Protein AF-A0A1G6RRC2-F1 (afdb_monomer_lite)

Sequence (75 aa):
MEQPPLSQRIRRLEKDLGAELFDRGGGQVTLTAAGHVLMREAPELLKRHQRLRSLVLRAAESDPANPPRPWSSLY

InterPro domains:
  IPR000847 LysR, HTH, N-terminal domain [PF00126] (1-36)
  IPR000847 LysR, HTH, N-terminal domain [PR00039] (3-13)
  IPR000847 LysR, HTH, N-terminal domain [PR00039] (13-24)
  IPR000847 LysR, HTH, N-terminal domain [PS50931] (1-32)
  IPR036388 Winged helix-like DNA-binding domain superfamily [G3DSA:1.10.10.10] (1-61)
  IPR036390 Winged helix DNA-binding domain superfamily [SSF46785] (2-57)

Structure (mmCIF, N/CA/C/O backbone):
data_AF-A0A1G6RRC2-F1
#
_entry.id   AF-A0A1G6RRC2-F1
#
loop_
_atom_site.group_PDB
_atom_site.id
_atom_site.type_symbol
_atom_site.label_atom_id
_atom_site.label_alt_id
_atom_site.label_comp_id
_atom_site.label_asym_id
_atom_site.label_entity_id
_atom_site.label_seq_id
_atom_site.pdbx_PDB_ins_code
_atom_site.Cartn_x
_atom_site.Cartn_y
_atom_site.Cartn_z
_atom_site.occupancy
_atom_site.B_iso_or_equiv
_atom_site.auth_seq_id
_atom_site.auth_comp_id
_atom_site.auth_asym_id
_atom_site.auth_atom_id
_atom_site.pdbx_PDB_model_num
ATOM 1 N N . MET A 1 1 ? 4.970 23.037 -5.832 1.00 40.78 1 MET A N 1
ATOM 2 C CA . MET A 1 1 ? 4.222 21.782 -6.064 1.00 40.78 1 MET A CA 1
ATOM 3 C C . MET A 1 1 ? 3.850 21.228 -4.706 1.00 40.78 1 MET A C 1
ATOM 5 O O . MET A 1 1 ? 4.735 20.776 -3.991 1.00 40.78 1 MET A O 1
ATOM 9 N N . GLU A 1 2 ? 2.588 21.336 -4.313 1.00 69.62 2 GLU A N 1
ATOM 10 C CA . GLU A 1 2 ? 2.125 20.828 -3.021 1.00 69.62 2 GLU A CA 1
ATOM 11 C C . GLU A 1 2 ? 1.683 19.382 -3.217 1.00 69.62 2 GLU A C 1
ATOM 13 O O . GLU A 1 2 ? 0.798 19.092 -4.025 1.00 69.62 2 GLU A O 1
ATOM 18 N N . GLN A 1 3 ? 2.356 18.445 -2.547 1.00 68.38 3 GLN A N 1
ATOM 19 C CA . GLN A 1 3 ? 1.857 17.078 -2.522 1.00 68.38 3 GLN A CA 1
ATOM 20 C C . GLN A 1 3 ? 0.504 17.082 -1.807 1.00 68.38 3 GLN A C 1
ATOM 22 O O . GLN A 1 3 ? 0.389 17.704 -0.748 1.00 68.38 3 GLN A O 1
ATOM 27 N N . PRO A 1 4 ? -0.510 16.376 -2.338 1.00 77.81 4 PRO A N 1
ATOM 28 C CA . PRO A 1 4 ? -1.753 16.225 -1.613 1.00 77.81 4 PRO A CA 1
ATOM 29 C C . PRO A 1 4 ? -1.444 15.572 -0.261 1.00 77.81 4 PRO A C 1
ATOM 31 O O . PRO A 1 4 ? -0.610 14.655 -0.204 1.00 77.81 4 PRO A O 1
ATOM 34 N N . PRO A 1 5 ? -2.094 16.024 0.822 1.00 91.31 5 PRO A N 1
ATOM 35 C CA . PRO A 1 5 ? -1.836 15.495 2.148 1.00 91.31 5 PRO A CA 1
ATOM 36 C C . PRO A 1 5 ? -2.016 13.975 2.145 1.00 91.31 5 PRO A C 1
ATOM 38 O O . PRO A 1 5 ? -2.889 13.432 1.462 1.00 91.31 5 PRO A O 1
ATOM 41 N N . LEU A 1 6 ? -1.171 13.277 2.906 1.00 87.25 6 LEU A N 1
ATOM 42 C CA . LEU A 1 6 ? -1.122 11.812 2.954 1.00 87.25 6 LEU A CA 1
ATOM 43 C C . LEU A 1 6 ? -2.510 11.186 3.170 1.00 87.25 6 LEU A C 1
ATOM 45 O O . LEU A 1 6 ? -2.845 10.184 2.544 1.00 87.25 6 LEU A O 1
ATOM 49 N N . SER A 1 7 ? -3.349 11.828 3.982 1.00 90.38 7 SER A N 1
ATOM 50 C CA . SER A 1 7 ? -4.733 11.422 4.230 1.00 90.38 7 SER A CA 1
ATOM 51 C C . SER A 1 7 ? -5.594 11.370 2.962 1.00 90.38 7 SER A C 1
ATOM 53 O O . SER A 1 7 ? -6.360 10.426 2.791 1.00 90.38 7 SER A O 1
ATOM 55 N N . GLN A 1 8 ? -5.452 12.328 2.041 1.00 92.94 8 GLN A N 1
ATOM 56 C CA . GLN A 1 8 ? -6.177 12.320 0.766 1.00 92.94 8 GLN A CA 1
ATOM 57 C C . GLN A 1 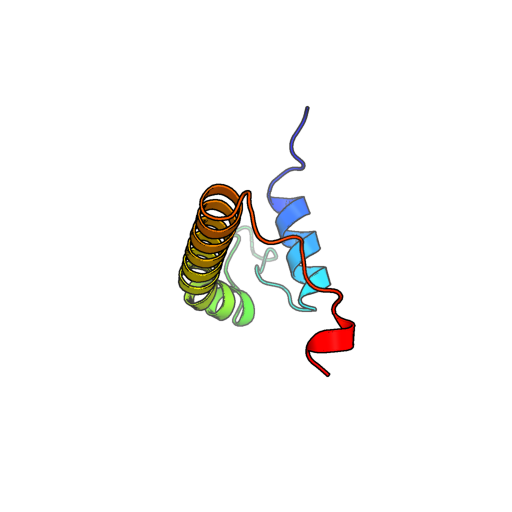8 ? -5.687 11.197 -0.152 1.00 92.94 8 GLN A C 1
ATOM 59 O O . GLN A 1 8 ? -6.492 10.534 -0.805 1.00 92.94 8 GLN A O 1
ATOM 64 N N . ARG A 1 9 ? -4.374 10.939 -0.171 1.00 94.50 9 ARG A N 1
ATOM 65 C CA . ARG A 1 9 ? -3.797 9.827 -0.945 1.00 94.50 9 ARG A CA 1
ATOM 66 C C . ARG A 1 9 ? -4.276 8.472 -0.426 1.00 94.50 9 ARG A C 1
ATOM 68 O O . ARG A 1 9 ? -4.627 7.615 -1.228 1.00 94.50 9 ARG A O 1
ATOM 75 N N . ILE A 1 10 ? -4.33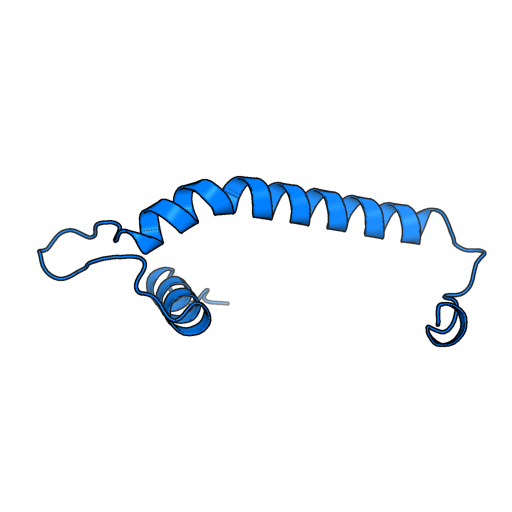4 8.307 0.895 1.00 94.50 10 ILE A N 1
ATOM 76 C CA . ILE A 1 10 ? -4.859 7.098 1.539 1.00 94.50 10 ILE A CA 1
ATOM 77 C C . ILE A 1 10 ? -6.345 6.919 1.218 1.00 94.50 10 ILE A C 1
ATOM 79 O O . ILE A 1 10 ? -6.727 5.838 0.798 1.00 94.50 10 ILE A O 1
ATOM 83 N N . ARG A 1 11 ? -7.169 7.971 1.312 1.00 94.81 11 ARG A N 1
ATOM 84 C CA . ARG A 1 11 ? -8.600 7.883 0.960 1.00 94.81 11 ARG A CA 1
ATOM 85 C C . ARG A 1 11 ? -8.836 7.485 -0.492 1.00 94.81 11 ARG A C 1
ATOM 87 O O . ARG A 1 11 ? -9.766 6.743 -0.790 1.00 94.81 11 ARG A O 1
ATOM 94 N N . ARG A 1 12 ? -7.998 7.974 -1.409 1.00 96.25 12 ARG A N 1
ATOM 95 C CA . ARG A 1 12 ? -8.052 7.547 -2.811 1.00 96.25 12 ARG A CA 1
ATOM 96 C C . ARG A 1 12 ? -7.735 6.060 -2.944 1.00 96.25 12 ARG A C 1
ATOM 98 O O . ARG A 1 12 ? -8.475 5.358 -3.615 1.00 96.25 12 ARG A O 1
ATOM 105 N N . LEU A 1 13 ? -6.692 5.587 -2.263 1.00 96.25 13 LEU A N 1
ATOM 106 C CA . LEU A 1 13 ? -6.348 4.168 -2.243 1.00 96.25 13 LEU A CA 1
ATOM 107 C C . LEU A 1 13 ? -7.479 3.313 -1.653 1.00 96.25 13 LEU A C 1
ATOM 109 O O . LEU A 1 13 ? -7.819 2.289 -2.227 1.00 96.25 13 LEU A O 1
ATOM 113 N N . GLU A 1 14 ? -8.089 3.746 -0.549 1.00 97.44 14 GLU A N 1
ATOM 114 C CA . GLU A 1 14 ? -9.251 3.079 0.059 1.00 97.44 14 GLU A CA 1
ATOM 115 C C . GLU A 1 14 ? -10.412 2.957 -0.939 1.00 97.44 14 GLU A C 1
ATOM 117 O O . GLU A 1 14 ? -11.017 1.893 -1.060 1.00 97.44 14 GLU A O 1
ATOM 122 N N . LYS A 1 15 ? -10.679 4.017 -1.715 1.00 97.75 15 LYS A N 1
ATOM 123 C CA . LYS A 1 15 ? -11.689 4.002 -2.782 1.00 97.75 15 LYS A CA 1
ATOM 124 C C . LYS A 1 15 ? -11.327 3.037 -3.912 1.00 97.75 15 LYS A C 1
ATOM 126 O O . LYS A 1 15 ? -12.192 2.288 -4.350 1.00 97.75 15 LYS A O 1
ATOM 131 N N . ASP A 1 16 ? -10.078 3.053 -4.369 1.00 97.56 16 ASP A N 1
ATOM 132 C CA . ASP A 1 16 ? -9.608 2.191 -5.460 1.00 97.56 16 ASP A CA 1
ATOM 133 C C . ASP A 1 16 ? -9.619 0.703 -5.050 1.00 97.56 16 ASP A C 1
ATOM 135 O O . ASP A 1 16 ? -9.887 -0.165 -5.877 1.00 97.56 16 ASP A O 1
ATOM 139 N N . LEU A 1 17 ? -9.375 0.408 -3.768 1.00 96.44 17 LEU A N 1
ATOM 140 C CA . LEU A 1 17 ? -9.437 -0.942 -3.196 1.00 96.44 17 LEU A CA 1
ATOM 141 C C 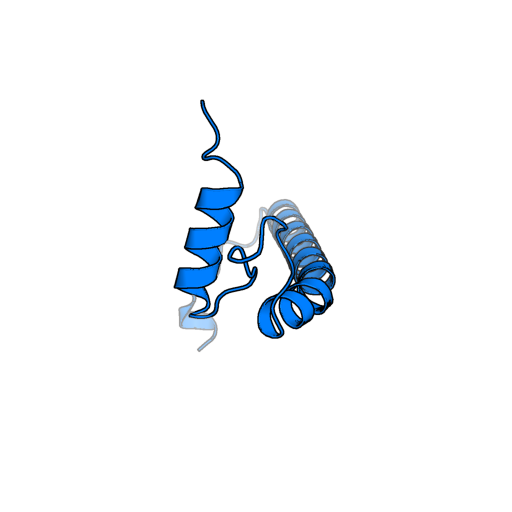. LEU A 1 17 ? -10.852 -1.367 -2.770 1.00 96.44 17 LEU A C 1
ATOM 143 O O . LEU A 1 17 ? -11.075 -2.550 -2.520 1.00 96.44 17 LEU A O 1
ATOM 147 N N . GLY A 1 18 ? -11.795 -0.428 -2.653 1.00 97.88 18 GLY A N 1
ATOM 148 C CA . GLY A 1 18 ? -13.147 -0.689 -2.152 1.00 97.88 18 GLY A CA 1
ATOM 149 C C . GLY A 1 18 ? -13.208 -1.056 -0.663 1.00 97.88 18 GLY A C 1
ATOM 150 O O . GLY A 1 18 ? -14.172 -1.691 -0.239 1.00 97.88 18 GLY A O 1
ATOM 151 N N . ALA A 1 19 ? -12.194 -0.688 0.127 1.00 97.81 19 ALA A N 1
ATOM 152 C CA . ALA A 1 19 ? -12.097 -1.021 1.548 1.00 97.81 19 ALA A CA 1
ATOM 153 C C . ALA A 1 19 ? -11.432 0.103 2.354 1.00 97.81 19 ALA A C 1
ATOM 155 O O . ALA A 1 19 ? -10.416 0.663 1.941 1.00 97.81 19 ALA A O 1
ATOM 156 N N . GLU A 1 20 ? -11.969 0.397 3.539 1.00 97.56 20 GLU A N 1
ATOM 157 C CA . GLU A 1 20 ? -11.319 1.300 4.491 1.00 97.56 20 GLU A CA 1
ATOM 158 C C . GLU A 1 20 ? -10.095 0.621 5.107 1.00 97.56 20 GLU A C 1
ATOM 160 O O . GLU A 1 20 ? -10.173 -0.510 5.587 1.00 97.56 20 GLU A O 1
ATOM 165 N N . LEU A 1 21 ? -8.958 1.311 5.112 1.00 97.81 21 LEU A N 1
ATOM 166 C CA . LEU A 1 21 ? -7.691 0.821 5.655 1.00 97.81 21 LEU A CA 1
ATOM 167 C C . LEU A 1 21 ? -7.470 1.323 7.081 1.00 97.81 21 LEU A C 1
ATOM 169 O O . LEU A 1 21 ? -6.782 0.665 7.862 1.00 97.81 21 LEU A O 1
ATOM 173 N N . PHE A 1 22 ? -8.066 2.469 7.422 1.00 97.06 22 PHE A N 1
ATOM 174 C CA . PHE A 1 22 ? -7.971 3.063 8.748 1.00 97.06 22 PHE A CA 1
ATOM 175 C C . PHE A 1 22 ? -9.339 3.383 9.349 1.00 97.06 22 PHE A C 1
ATOM 177 O O . PHE A 1 22 ? -10.165 4.024 8.700 1.00 97.06 22 PHE A O 1
ATOM 184 N N . ASP A 1 23 ? -9.516 3.043 10.622 1.00 94.81 23 ASP A N 1
ATOM 185 C CA . ASP A 1 23 ? -10.595 3.562 11.458 1.00 94.81 23 ASP A CA 1
ATOM 186 C C . ASP A 1 23 ? -10.148 4.891 12.091 1.00 94.81 23 ASP A C 1
AT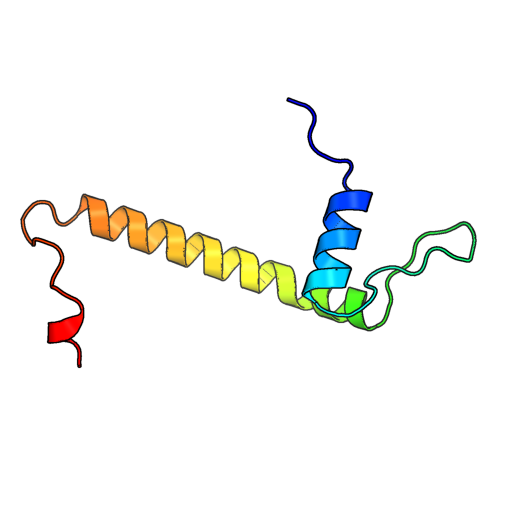OM 188 O O . ASP A 1 23 ? -8.998 5.060 12.505 1.00 94.81 23 ASP A O 1
ATOM 192 N N . ARG A 1 24 ? -11.048 5.876 12.080 1.00 92.00 24 ARG A N 1
ATOM 193 C CA . ARG A 1 24 ? -10.799 7.268 12.482 1.00 92.00 24 ARG A CA 1
ATOM 194 C C . ARG A 1 24 ? -11.850 7.791 13.470 1.00 92.00 24 ARG A C 1
ATOM 196 O O . ARG A 1 24 ? -11.866 8.989 13.737 1.00 92.00 24 ARG A O 1
ATOM 203 N N . GLY A 1 25 ? -12.732 6.933 13.992 1.00 85.50 25 GLY A N 1
ATOM 204 C CA . GLY A 1 25 ? -13.871 7.350 14.821 1.00 85.50 25 GLY A CA 1
ATOM 205 C C . GLY A 1 25 ? -13.539 7.695 16.280 1.00 85.50 25 GLY A C 1
ATOM 206 O O . GLY A 1 25 ? -14.266 8.463 16.902 1.00 85.50 25 GLY A O 1
ATOM 207 N N . GLY A 1 26 ? -12.447 7.160 16.836 1.00 78.00 26 GLY A N 1
ATOM 208 C CA . GLY A 1 26 ? -12.186 7.159 18.286 1.00 78.00 26 GLY A CA 1
ATOM 209 C C . GLY A 1 26 ? -11.149 8.163 18.801 1.00 78.00 26 GLY A C 1
ATOM 210 O O . GLY A 1 26 ? -10.564 7.934 19.853 1.00 78.00 26 GLY A O 1
ATOM 211 N N . GLY A 1 27 ? -10.834 9.224 18.052 1.00 86.38 27 GLY A N 1
ATOM 212 C CA . GLY A 1 27 ? -9.776 10.189 18.411 1.00 86.38 27 GLY A CA 1
ATOM 213 C C . GLY A 1 27 ? -8.344 9.701 18.145 1.00 86.38 27 GLY A C 1
ATOM 214 O O . GLY A 1 27 ? -7.437 10.519 18.004 1.00 86.38 27 GLY A O 1
ATOM 215 N N . GLN A 1 28 ? -8.148 8.391 17.971 1.00 91.25 28 GLN A N 1
ATOM 216 C CA . GLN A 1 28 ? -6.924 7.789 17.449 1.00 91.25 28 GLN A CA 1
ATOM 217 C C . GLN A 1 28 ? -7.201 7.089 16.116 1.00 91.25 28 GLN A C 1
ATOM 219 O O . GLN A 1 28 ? -8.247 6.475 15.923 1.00 91.25 28 GLN A O 1
ATOM 224 N N . VAL A 1 29 ? -6.236 7.180 15.201 1.00 93.94 29 VAL A N 1
ATOM 225 C CA . VAL A 1 29 ? -6.262 6.470 13.920 1.00 93.94 29 VAL A CA 1
ATOM 226 C C . VAL A 1 29 ? -5.680 5.069 14.110 1.00 93.94 29 VAL A C 1
ATOM 228 O O . VAL A 1 29 ? -4.552 4.929 14.585 1.00 93.94 29 VAL A O 1
ATOM 231 N N . THR A 1 30 ? -6.429 4.038 13.727 1.00 96.06 30 THR A N 1
ATOM 232 C CA . THR A 1 30 ? -6.029 2.624 13.844 1.00 96.06 30 THR A CA 1
ATOM 233 C C . THR A 1 30 ? -6.220 1.897 12.514 1.00 96.06 30 THR A C 1
ATOM 235 O O . THR A 1 30 ? -6.918 2.387 11.631 1.00 96.06 30 THR A O 1
ATOM 238 N N . LEU A 1 31 ? -5.564 0.748 12.324 1.00 97.12 31 LEU A N 1
ATOM 239 C CA . LEU A 1 31 ? -5.746 -0.070 11.120 1.00 97.12 31 LEU A CA 1
ATOM 240 C C . LEU A 1 31 ? -7.014 -0.920 11.228 1.00 97.12 31 LEU A C 1
ATOM 242 O O . LEU A 1 31 ? -7.257 -1.563 12.249 1.00 97.12 31 LEU A O 1
ATOM 246 N N . THR A 1 32 ? -7.772 -1.005 10.140 1.00 97.62 32 THR A N 1
ATOM 247 C CA . THR A 1 32 ? -8.841 -2.003 9.983 1.00 97.62 32 THR A CA 1
ATOM 248 C C . THR A 1 32 ? -8.244 -3.378 9.659 1.00 97.62 32 THR A C 1
ATOM 250 O O . THR A 1 32 ? -7.042 -3.509 9.412 1.00 97.62 32 THR A O 1
ATOM 253 N N . ALA A 1 33 ? -9.066 -4.428 9.572 1.00 97.94 33 ALA A N 1
ATOM 254 C CA . ALA A 1 33 ? -8.614 -5.731 9.072 1.00 97.94 33 ALA A CA 1
ATOM 255 C C . ALA A 1 33 ? -7.977 -5.637 7.666 1.00 97.94 33 ALA A C 1
ATOM 257 O O . ALA A 1 33 ? -6.915 -6.214 7.430 1.00 97.94 33 ALA A O 1
ATOM 258 N N . ALA A 1 34 ? -8.569 -4.853 6.756 1.00 98.00 34 ALA A N 1
ATOM 259 C CA . ALA A 1 34 ? -8.011 -4.611 5.424 1.00 98.00 34 ALA A CA 1
ATOM 260 C C . ALA A 1 34 ? -6.680 -3.842 5.491 1.00 98.00 34 ALA A C 1
ATOM 262 O O . ALA A 1 34 ? -5.735 -4.175 4.774 1.00 98.00 34 ALA A O 1
ATOM 263 N N . GLY A 1 35 ? -6.574 -2.869 6.403 1.00 98.12 35 GLY A N 1
ATOM 264 C CA . GLY A 1 35 ? -5.333 -2.147 6.682 1.00 98.12 35 GLY A CA 1
ATOM 265 C C . GLY A 1 35 ? -4.181 -3.066 7.092 1.00 98.12 35 GLY A C 1
ATOM 266 O O . GLY A 1 35 ? -3.074 -2.934 6.570 1.00 98.12 35 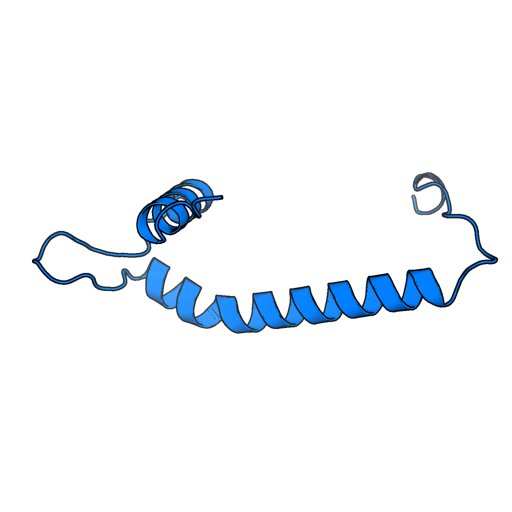GLY A O 1
ATOM 267 N N . HIS A 1 36 ? -4.442 -4.043 7.964 1.00 98.38 36 HIS A N 1
ATOM 268 C CA . HIS A 1 36 ? -3.441 -5.032 8.379 1.00 98.38 36 HIS A CA 1
ATOM 269 C C . HIS A 1 36 ? -2.987 -5.931 7.221 1.00 98.38 36 HIS A C 1
ATOM 271 O O . HIS A 1 36 ? -1.793 -6.207 7.091 1.00 98.38 36 HIS A O 1
ATOM 277 N N . VAL A 1 37 ? -3.913 -6.362 6.358 1.00 98.31 37 VAL A N 1
ATOM 278 C CA . VAL A 1 37 ? -3.564 -7.135 5.155 1.00 98.31 37 VAL A CA 1
ATOM 279 C C . VAL A 1 37 ? -2.667 -6.306 4.242 1.00 98.31 37 VAL A C 1
ATOM 281 O O . VAL A 1 37 ? -1.586 -6.760 3.875 1.00 98.31 37 VAL A O 1
ATOM 284 N N . LEU A 1 38 ? -3.054 -5.065 3.931 1.00 97.38 38 LEU A N 1
ATOM 285 C CA . LEU A 1 38 ? -2.245 -4.196 3.078 1.00 97.38 38 LEU A CA 1
ATOM 286 C C . LEU A 1 38 ? -0.853 -3.952 3.675 1.00 97.38 38 LEU A C 1
ATOM 288 O O . LEU A 1 38 ? 0.136 -4.025 2.951 1.00 97.38 38 LEU A O 1
ATOM 292 N N . MET A 1 39 ? -0.762 -3.699 4.983 1.00 97.38 39 MET A N 1
ATOM 293 C CA . MET A 1 39 ? 0.512 -3.491 5.676 1.00 97.38 39 MET A CA 1
ATOM 294 C C . MET A 1 39 ? 1.456 -4.690 5.515 1.00 97.38 39 MET A C 1
ATOM 296 O O . MET A 1 39 ? 2.658 -4.497 5.334 1.00 97.38 39 MET A O 1
ATOM 300 N N . ARG A 1 40 ? 0.922 -5.916 5.550 1.00 98.00 40 ARG A N 1
ATOM 301 C CA . ARG A 1 40 ? 1.709 -7.142 5.377 1.00 98.00 40 ARG A CA 1
ATOM 302 C C . ARG A 1 40 ? 2.154 -7.361 3.930 1.00 98.00 40 ARG A C 1
ATOM 304 O O . ARG A 1 40 ? 3.295 -7.751 3.706 1.00 98.00 40 ARG A O 1
ATOM 311 N N . GLU A 1 41 ? 1.280 -7.110 2.958 1.00 97.62 41 GLU A N 1
ATOM 312 C CA . GLU A 1 41 ? 1.535 -7.456 1.550 1.00 97.62 41 GLU A CA 1
ATOM 313 C C . GLU A 1 41 ? 2.267 -6.350 0.760 1.00 97.62 41 GLU A C 1
ATOM 315 O O . GLU A 1 41 ? 3.034 -6.632 -0.166 1.00 97.62 41 GLU A O 1
ATOM 320 N N . ALA A 1 42 ? 2.067 -5.075 1.117 1.00 96.81 42 ALA A N 1
ATOM 321 C CA . ALA A 1 42 ? 2.614 -3.937 0.375 1.00 96.81 42 ALA A CA 1
ATOM 322 C C . ALA A 1 42 ? 4.153 -3.934 0.242 1.00 96.81 42 ALA A C 1
ATOM 324 O O . ALA A 1 42 ? 4.632 -3.617 -0.852 1.00 96.81 42 ALA A O 1
ATOM 325 N N . PRO A 1 43 ? 4.957 -4.295 1.266 1.00 97.62 43 PRO A N 1
ATOM 326 C CA . PRO A 1 43 ? 6.416 -4.293 1.143 1.00 97.62 43 PRO A CA 1
ATOM 327 C C . PRO A 1 43 ? 6.934 -5.219 0.035 1.00 97.62 43 PRO A C 1
ATOM 329 O O . PRO A 1 43 ? 7.759 -4.810 -0.786 1.00 97.62 43 PRO A O 1
ATOM 332 N N . GLU A 1 44 ? 6.418 -6.448 -0.041 1.00 97.56 44 GLU A N 1
ATOM 333 C CA . GLU A 1 44 ? 6.834 -7.404 -1.071 1.00 97.56 44 GLU A CA 1
ATOM 334 C C . GLU A 1 44 ? 6.327 -7.001 -2.461 1.00 97.56 44 GLU A C 1
ATOM 336 O O . GLU A 1 44 ? 7.061 -7.137 -3.445 1.00 97.56 44 GLU A O 1
ATOM 341 N N . LEU A 1 45 ? 5.130 -6.413 -2.563 1.00 97.06 45 LEU A N 1
ATOM 342 C CA . LEU A 1 45 ? 4.642 -5.839 -3.820 1.00 97.06 45 LEU A CA 1
ATOM 343 C C . LEU 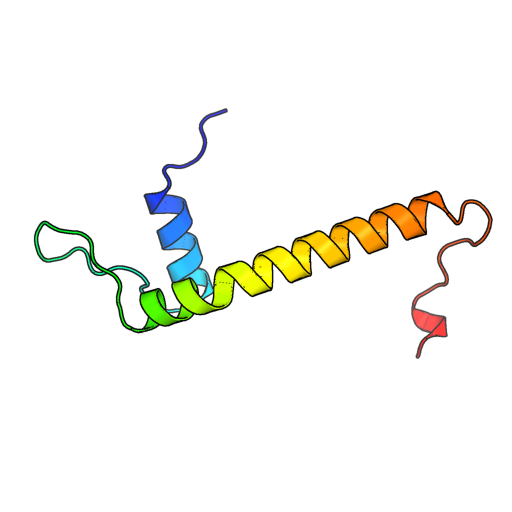A 1 45 ? 5.569 -4.725 -4.335 1.00 97.06 45 LEU A C 1
ATOM 345 O O . LEU A 1 45 ? 5.960 -4.735 -5.505 1.00 97.06 45 LEU A O 1
ATOM 349 N N . LEU A 1 46 ? 5.964 -3.790 -3.466 1.00 97.25 46 LEU A N 1
ATOM 350 C CA . LEU A 1 46 ? 6.860 -2.687 -3.823 1.00 97.25 46 LEU A CA 1
ATOM 351 C C . LEU A 1 46 ? 8.244 -3.190 -4.240 1.00 97.25 46 LEU A C 1
ATOM 353 O O . LEU A 1 46 ? 8.804 -2.714 -5.228 1.00 97.25 46 LEU A O 1
ATOM 357 N N . LYS A 1 47 ? 8.776 -4.198 -3.545 1.00 98.06 47 LYS A N 1
ATOM 358 C CA . LYS A 1 47 ? 10.050 -4.841 -3.891 1.00 98.06 47 LYS A CA 1
ATOM 359 C C . LYS A 1 47 ? 10.000 -5.510 -5.265 1.00 98.06 47 LYS A C 1
ATOM 361 O O . LYS A 1 47 ? 10.920 -5.345 -6.069 1.00 98.06 47 LYS A O 1
ATOM 366 N N . ARG A 1 48 ? 8.916 -6.233 -5.568 1.00 97.94 48 ARG A N 1
ATOM 367 C CA . ARG A 1 48 ? 8.693 -6.835 -6.894 1.00 97.94 48 ARG A CA 1
ATOM 368 C C . ARG A 1 48 ? 8.582 -5.768 -7.979 1.00 97.94 48 ARG A C 1
ATOM 370 O O . ARG A 1 48 ? 9.212 -5.910 -9.024 1.00 97.94 48 ARG A O 1
ATOM 377 N N . HIS A 1 49 ? 7.851 -4.687 -7.714 1.00 97.94 49 HIS A N 1
ATOM 378 C CA . HIS A 1 49 ? 7.723 -3.561 -8.637 1.00 97.94 49 HIS A CA 1
ATOM 379 C C . HIS A 1 49 ? 9.080 -2.905 -8.940 1.00 97.94 49 HIS A C 1
ATOM 381 O O . HIS A 1 49 ? 9.421 -2.698 -10.104 1.00 97.94 49 HIS A O 1
ATOM 387 N N . GLN A 1 50 ? 9.888 -2.635 -7.912 1.00 97.81 50 GLN A N 1
ATOM 388 C CA . GLN A 1 50 ? 11.229 -2.069 -8.078 1.00 97.81 50 GLN A CA 1
ATOM 389 C C . GLN A 1 50 ? 12.135 -2.996 -8.890 1.00 97.81 50 GLN A C 1
ATOM 391 O O . GLN A 1 50 ? 12.769 -2.547 -9.842 1.00 97.81 50 GLN A O 1
ATOM 396 N N . ARG A 1 51 ? 12.140 -4.299 -8.577 1.00 97.50 51 ARG A N 1
ATOM 397 C CA . ARG A 1 51 ? 12.897 -5.296 -9.345 1.00 97.50 51 ARG A CA 1
ATOM 398 C C . ARG A 1 51 ? 12.481 -5.299 -10.816 1.00 97.50 51 ARG A C 1
ATOM 400 O O . ARG A 1 51 ? 13.353 -5.267 -11.679 1.00 97.50 51 ARG A O 1
ATOM 407 N N . LEU A 1 52 ? 11.178 -5.326 -11.102 1.00 97.56 52 LEU A N 1
ATOM 408 C CA . LEU A 1 52 ? 10.662 -5.296 -12.471 1.00 97.56 52 LEU A CA 1
ATOM 409 C C . LEU A 1 52 ? 11.133 -4.040 -13.207 1.00 97.56 52 LEU A C 1
ATOM 411 O O . LEU A 1 52 ? 11.664 -4.139 -14.308 1.00 97.56 52 LEU A O 1
ATOM 415 N N . ARG A 1 53 ? 11.002 -2.870 -12.574 1.00 96.75 53 ARG A N 1
ATOM 416 C CA . ARG A 1 53 ? 11.456 -1.599 -13.144 1.00 96.75 53 ARG A CA 1
ATOM 417 C C . ARG A 1 53 ? 12.948 -1.635 -13.481 1.00 96.75 53 ARG A C 1
ATOM 419 O O . ARG A 1 53 ? 13.321 -1.258 -14.586 1.00 96.75 53 ARG A O 1
ATOM 426 N N . SER A 1 54 ? 13.792 -2.117 -12.568 1.00 95.88 54 SER A N 1
ATOM 427 C CA . SER A 1 54 ? 15.232 -2.243 -12.814 1.00 95.88 54 SER A CA 1
ATOM 428 C C . SER A 1 54 ? 15.548 -3.196 -13.966 1.00 95.88 54 SER A C 1
ATOM 430 O O . SER A 1 54 ? 16.417 -2.895 -14.777 1.00 95.88 54 SER A O 1
ATOM 432 N N . LEU A 1 55 ? 14.853 -4.332 -14.060 1.00 94.56 55 LEU A N 1
ATOM 433 C CA . LEU A 1 55 ? 15.050 -5.288 -15.151 1.00 94.56 55 LEU A CA 1
ATOM 434 C C . LEU A 1 55 ? 14.658 -4.696 -16.508 1.00 94.56 55 LEU A C 1
ATOM 436 O O . LEU A 1 55 ? 15.414 -4.837 -17.464 1.00 94.56 55 LEU A O 1
ATOM 440 N N . VAL A 1 56 ? 13.521 -3.998 -16.579 1.00 94.19 56 VAL A N 1
ATOM 441 C CA . VAL A 1 56 ? 13.045 -3.348 -17.810 1.00 94.19 56 VAL A CA 1
ATOM 442 C C . VAL A 1 56 ? 14.025 -2.279 -18.287 1.00 94.19 56 VAL A C 1
ATOM 444 O O . VAL A 1 56 ? 14.370 -2.263 -19.464 1.00 94.19 56 VAL A O 1
ATOM 447 N N . LEU A 1 57 ? 14.513 -1.421 -17.386 1.00 91.81 57 LEU A N 1
ATOM 448 C CA . LEU A 1 57 ? 15.482 -0.379 -17.746 1.00 91.81 57 LEU A CA 1
ATOM 449 C C . LEU A 1 57 ? 16.795 -0.984 -18.260 1.00 91.81 57 LEU A C 1
ATOM 451 O O . LEU A 1 57 ? 17.280 -0.589 -19.313 1.00 91.81 57 LEU A O 1
ATOM 455 N N . ARG A 1 58 ? 17.315 -2.015 -17.582 1.00 89.12 58 ARG A N 1
ATOM 456 C CA . ARG A 1 58 ? 18.531 -2.718 -18.020 1.00 89.12 58 ARG A CA 1
ATOM 457 C C . ARG A 1 58 ? 18.360 -3.400 -19.375 1.00 89.12 58 ARG A C 1
ATOM 459 O O . ARG A 1 58 ? 19.292 -3.396 -20.174 1.00 89.12 58 ARG A O 1
ATOM 466 N N . ALA A 1 59 ? 17.197 -3.997 -19.628 1.00 87.69 59 ALA A N 1
ATOM 467 C CA . ALA A 1 59 ? 16.898 -4.620 -20.912 1.00 87.69 59 ALA A CA 1
ATOM 468 C C . ALA A 1 59 ? 16.842 -3.577 -22.040 1.00 87.69 59 ALA A C 1
ATOM 470 O O . ALA A 1 59 ? 17.415 -3.809 -23.097 1.00 87.69 59 ALA A O 1
ATOM 471 N N . ALA A 1 60 ? 16.227 -2.416 -21.788 1.00 84.19 60 ALA A N 1
ATOM 472 C CA . ALA A 1 60 ? 16.166 -1.317 -22.750 1.00 84.19 60 ALA A CA 1
ATOM 473 C C . ALA A 1 60 ? 17.551 -0.725 -23.075 1.00 84.19 60 ALA A C 1
ATOM 475 O O . ALA A 1 60 ? 17.795 -0.328 -24.208 1.00 84.19 60 ALA A O 1
ATOM 476 N N . GLU A 1 61 ? 18.465 -0.683 -22.103 1.00 82.69 61 GLU A N 1
ATOM 477 C CA . GLU A 1 61 ? 19.841 -0.203 -22.304 1.00 82.69 61 GLU A CA 1
ATOM 478 C C . GLU A 1 61 ? 20.734 -1.217 -23.034 1.00 82.69 61 GLU A C 1
ATOM 480 O O . GLU A 1 61 ? 21.639 -0.829 -23.770 1.00 82.69 61 GLU A O 1
ATOM 485 N N . SER A 1 62 ? 20.494 -2.515 -22.830 1.00 72.62 62 SER A N 1
ATOM 486 C CA . SER A 1 62 ? 21.341 -3.585 -23.378 1.00 72.62 62 SER A CA 1
ATOM 487 C C . SER A 1 62 ? 21.029 -3.923 -24.838 1.00 72.62 62 SER A C 1
ATOM 489 O O . SER A 1 62 ? 21.797 -4.659 -25.456 1.00 72.62 62 SER A O 1
ATOM 491 N N . ASP A 1 63 ? 19.924 -3.411 -25.389 1.00 64.31 63 ASP A N 1
ATOM 492 C CA . ASP A 1 63 ? 19.435 -3.785 -26.715 1.00 64.31 63 ASP A CA 1
ATOM 493 C C . ASP A 1 63 ? 19.176 -2.576 -27.640 1.00 64.31 63 ASP A C 1
ATOM 495 O O . ASP A 1 63 ? 18.032 -2.261 -27.971 1.00 64.31 63 ASP A O 1
ATOM 499 N N . PRO A 1 64 ? 20.230 -1.871 -28.095 1.00 60.97 64 PRO A N 1
ATOM 500 C CA . PRO A 1 64 ? 20.085 -0.832 -29.113 1.00 60.97 64 PRO A CA 1
ATOM 501 C C . PRO A 1 64 ? 19.839 -1.395 -30.529 1.00 60.97 64 PRO A C 1
ATOM 503 O O . PRO A 1 64 ? 19.607 -0.614 -31.450 1.00 60.97 64 PRO A O 1
ATOM 506 N N . ALA A 1 65 ? 19.919 -2.720 -30.733 1.00 65.00 65 ALA A N 1
ATOM 507 C CA . ALA A 1 65 ? 19.938 -3.359 -32.055 1.00 65.00 65 ALA A CA 1
ATOM 508 C C . ALA A 1 65 ? 18.680 -4.187 -32.391 1.00 65.00 65 ALA A C 1
ATOM 510 O O . ALA A 1 65 ? 18.489 -4.551 -33.552 1.00 65.00 65 ALA A O 1
ATOM 511 N N . ASN A 1 66 ? 17.810 -4.474 -31.421 1.00 65.88 66 ASN A N 1
ATOM 512 C CA . ASN A 1 66 ? 16.560 -5.202 -31.628 1.00 65.88 66 ASN A CA 1
ATOM 513 C C . ASN A 1 66 ? 15.375 -4.227 -31.522 1.00 65.88 66 ASN A C 1
ATOM 515 O O . ASN A 1 66 ? 14.997 -3.801 -30.425 1.00 65.88 66 ASN A O 1
ATOM 519 N N . PRO A 1 67 ? 14.765 -3.836 -32.648 1.00 65.12 67 PRO A N 1
ATOM 520 C CA . PRO A 1 67 ? 13.585 -2.992 -32.602 1.00 65.12 67 PRO A CA 1
ATOM 521 C C . PRO A 1 67 ? 12.446 -3.712 -31.857 1.00 65.12 67 PRO A C 1
ATOM 523 O O . PRO A 1 67 ? 12.325 -4.940 -31.955 1.00 65.12 67 PRO A O 1
ATOM 526 N N . PRO A 1 68 ? 11.592 -2.976 -31.119 1.00 68.75 68 PRO A N 1
ATOM 527 C CA . PRO A 1 68 ? 10.478 -3.568 -30.392 1.00 68.75 68 PRO A CA 1
ATOM 528 C C . PRO A 1 68 ? 9.619 -4.394 -31.349 1.00 68.75 68 PRO A C 1
ATOM 530 O O . PRO A 1 68 ? 9.105 -3.883 -32.346 1.00 68.75 68 PRO A O 1
ATOM 533 N N . ARG A 1 69 ? 9.477 -5.692 -31.055 1.00 71.94 69 ARG A N 1
ATOM 534 C CA . ARG A 1 69 ? 8.644 -6.571 -31.874 1.00 71.94 69 ARG A CA 1
ATOM 535 C C . ARG A 1 69 ? 7.175 -6.196 -31.685 1.00 71.94 69 ARG A C 1
ATOM 537 O O . ARG A 1 69 ? 6.740 -6.005 -30.544 1.00 71.94 69 ARG A O 1
ATOM 544 N N . PRO A 1 70 ? 6.401 -6.088 -32.775 1.00 78.62 70 PRO A N 1
ATOM 545 C CA . PRO A 1 70 ? 4.979 -5.820 -32.676 1.00 78.62 70 PRO A CA 1
ATOM 546 C C . PRO A 1 70 ? 4.304 -6.937 -31.879 1.00 78.62 70 PRO A C 1
ATOM 548 O O . PRO A 1 70 ? 4.658 -8.112 -31.972 1.00 78.62 70 PRO A O 1
ATOM 551 N N . TRP A 1 71 ? 3.328 -6.557 -31.061 1.00 72.94 71 TRP A N 1
ATOM 552 C CA . TRP A 1 71 ? 2.725 -7.443 -30.061 1.00 72.94 71 TRP A CA 1
ATOM 553 C C . TRP A 1 71 ? 1.934 -8.579 -30.728 1.00 72.94 71 TRP A C 1
ATOM 555 O O . TRP A 1 71 ? 1.734 -9.634 -30.136 1.00 72.94 71 TRP A O 1
ATOM 565 N N . SER A 1 72 ? 1.577 -8.379 -32.001 1.00 77.69 72 SER A N 1
ATOM 566 C CA . SER A 1 72 ? 0.999 -9.360 -32.920 1.00 77.69 72 SER A CA 1
ATOM 567 C C . SER A 1 72 ? 1.934 -10.515 -33.292 1.00 77.69 72 SER A C 1
ATOM 569 O O . SER A 1 72 ? 1.524 -11.391 -34.034 1.00 77.69 72 SER A O 1
ATOM 571 N N . SER A 1 73 ? 3.200 -10.500 -32.868 1.00 70.88 73 SER A N 1
ATOM 572 C CA . SER A 1 73 ? 4.142 -11.605 -33.092 1.00 70.88 73 SER A CA 1
ATOM 573 C C . SER A 1 73 ? 4.258 -12.561 -31.899 1.00 70.88 73 SER A C 1
ATOM 575 O O . SER A 1 73 ? 5.002 -13.535 -31.984 1.00 70.88 73 SER A O 1
ATOM 577 N N . LEU A 1 74 ? 3.582 -12.271 -30.783 1.00 66.88 74 LEU A N 1
ATOM 578 C CA . LEU A 1 74 ? 3.579 -13.095 -29.564 1.00 66.88 74 LEU A CA 1
ATOM 579 C C . LEU A 1 74 ? 2.256 -13.847 -29.338 1.00 66.88 74 LEU A C 1
ATOM 581 O O . LEU A 1 74 ? 2.175 -14.649 -28.410 1.00 66.88 74 LEU A O 1
ATOM 585 N N . TYR A 1 75 ? 1.258 -13.594 -30.182 1.00 51.72 75 TYR A N 1
ATOM 586 C CA . TYR A 1 75 ? -0.036 -14.273 -30.244 1.00 51.72 75 TYR A CA 1
ATOM 587 C C . TYR A 1 75 ? -0.272 -14.727 -31.680 1.00 51.72 75 TYR A C 1
ATOM 589 O O . TYR A 1 75 ? -0.850 -15.820 -31.852 1.00 51.72 75 TYR A O 1
#

Radius of gyration: 19.46 Å; chains: 1; bounding box: 35×36×52 Å

Organism: NCBI:txid58114

Foldseek 3Di:
DDDDPPVVVQVVVCVVVVHRQWDDPPVDIDGDPVVVVCVVVVVVVVVVVVVVVVVVVVVVVVPPPDDDDDPVVVD

Secondary structure (DSSP, 8-state):
-PPPPHHHHHHHHHHHHTS--EE-TTSS-EE-HHHHHHHHHHHHHHHHHHHHHHHHHHHHHH-SSSPPPPGGG--

pLDDT: mean 88.12, std 13.15, range [40.78, 98.38]

=== Feature glossary ===
Legend for the data blocks above and below:

— What the protein is —

The amino-acid sequence is the protein's primary structure: the linear order of residues from the N-terminus to the C-terminus, written in one-letter code. Everything else here — the 3D coordinates, the secondary structure, the domain annotations — is ultimately a consequence of this string.

Functional annotations link the protein to curated databases. InterPro entries identify conserved domains and families by matching the sequence against member-database signatures (Pfam, PROSITE, CDD, …). Gene Ontology (GO) terms describe molecular function, biological process, and cellular component in a controlled vocabulary. CATH places the structure in a hierarchical fold classification (Class/Architecture/Topology/Homologous-superfamily). The organism is the source species.

— Where its atoms are —

Atomic coordinates in PDBx/mmCIF format — the same representation the Protein Data Bank distributes. Each line of the _atom_site loop places one backbone atom in Cartesian space (units: ångströms, origin: arbitrary).

The six renders are orthographic views along the three Cartesian axes in both directions. Representation (cartoon, sticks, or surface) and color scheme (sequence-rainbow or by-chain) vary across proteins so the training set covers all the common visualization conventions.

— Local backbone conformation —

Eight-state secondary structure (DSSP): H is the canonical α-helix, G the tighter 3₁₀-helix, I the wider π-helix; E/B are β-structure, T and S are turns and bends, and '-' is everything else. DSSP derives these from the pattern of main-chain N–H···O=C hydrogen bonds, not from the sequence.

Three-state secondary structure (P-SEA) collapses the eight DSSP classes into helix (a), strand (b), and coil (c). P-SEA assigns these from Cα geometry alone — distances and angles — without requiring backbone oxygens, so it works on any Cα trace.

φ (phi) and ψ (psi) are the two rotatable backbone dihedrals per residue: φ is the C(i-1)–N–Cα–C torsion, ψ is the N–Cα–C–N(i+1) torsion, both in degrees on (−180°, 180°]. α-helical residues cluster near (−60°, −45°); β-strand residues near (−120°, +130°). A Ramachandran plot is simply a scatter of (φ, ψ) for every residue.

— Global shape and packing —

The geometric summary reports three shape descriptors. Rg (radius of gyration) measures how spread out the Cα atoms are about their centre of mass; compact globular proteins have small Rg, elongated or unfolded ones large. Cα contacts (<8 Å, |i−j|>4) count long-range residue pairs in spatial proximity — high for tightly packed folds, near zero for rods or random coil. The bounding-box extents give the protein's footprint along x, y, z in Å.

SASA measures how much of the protein is reachable by solvent. It is computed by rolling a water-sized probe over the atomic surface and summing the exposed area (Å²). Per-residue SASA distinguishes core (buried, low SASA) from surface (exposed, high SASA) residues; total SASA is a whole-molecule size measure.

Plot images: a contact map (which residues are close in 3D, as an N×N binary image), a Ramachandran scatter (backbone torsion angles, revealing secondary-structure composition at a glance), and — for AlphaFold structures — a PAE heatmap (pairwise prediction confidence).

— Structural neighborhood —

A 3Di character summarizes, for each residue, the relative orientation of the Cα frame of its nearest spatial neighbor. Because it encodes fold topology rather than chemistry, 3Di alignments detect remote structural similarity that sequence alignment misses.

The Foldseek neighbor list gives the closest experimentally determined structures in the PDB, ranked by structural alignment. TM-score near 1 means near-identical fold; near 0.3 means only rough topology match. This is how one finds what a novel AlphaFold prediction most resembles in the solved-structure universe.

— Confidence and disorder —

For AlphaFold models, the B-factor field carries pLDDT — the model's own estimate of local accuracy on a 0–100 scale. Regions with pLDDT<50 should be treated as essentially unmodeled; they often correspond to intrinsically disordered segments.

Crystallographic B-factors measure how much each atom's electron density is smeared out, in Å². They rise in mobile loops and surface residues and fall in the buried interior. In AlphaFold models this column is repurposed to hold pLDDT instead.

Predicted Aligned Error (PAE) is an AlphaFold confidence matrix: entry (i, j) is the expected error in the position of residue j, in ångströms, when the prediction is superimposed on the true structure at residue i. Low PAE within a block of residues means that block is internally rigid and well-predicted; high PAE between two blocks means their relative placement is uncertain even if each block individually is confident.